Protein AF-A0A2E6KZ72-F1 (afdb_monomer_lite)

Radius of gyration: 19.78 Å; chains: 1; bounding box: 36×34×59 Å

pLDDT: mean 88.51, std 12.67, range [53.62, 98.06]

Structure (mmCIF, N/CA/C/O backbone):
data_AF-A0A2E6KZ72-F1
#
_entry.id   AF-A0A2E6KZ72-F1
#
loop_
_atom_site.group_PDB
_atom_site.id
_atom_site.type_symbol
_atom_site.label_atom_id
_atom_site.label_alt_id
_atom_site.label_comp_id
_atom_site.label_asym_id
_atom_site.label_entity_id
_atom_site.label_seq_id
_atom_site.pdbx_PDB_ins_code
_atom_site.Cartn_x
_atom_site.Cartn_y
_atom_site.Cartn_z
_atom_site.occupancy
_atom_site.B_iso_or_equiv
_atom_site.auth_seq_id
_atom_site.auth_comp_id
_atom_site.auth_asym_id
_atom_site.auth_atom_id
_atom_site.pdbx_PDB_model_num
ATOM 1 N N . MET A 1 1 ? -19.596 4.018 11.683 1.00 72.75 1 MET A N 1
ATOM 2 C CA . MET A 1 1 ? -18.463 4.825 11.186 1.00 72.75 1 MET A CA 1
ATOM 3 C C . MET A 1 1 ? -17.548 3.886 10.415 1.00 72.75 1 MET A C 1
ATOM 5 O O . MET A 1 1 ? -17.206 2.847 10.966 1.00 72.75 1 MET A O 1
ATOM 9 N N . THR A 1 2 ? -17.269 4.139 9.133 1.00 88.81 2 THR A N 1
ATOM 10 C CA . THR A 1 2 ? -16.428 3.219 8.338 1.00 88.81 2 THR A CA 1
ATOM 11 C C . THR A 1 2 ? -14.979 3.669 8.423 1.00 88.81 2 THR A C 1
ATOM 13 O O . THR A 1 2 ? -14.668 4.790 8.026 1.00 88.81 2 THR A O 1
ATOM 16 N N . GLU A 1 3 ? -14.114 2.794 8.925 1.00 94.38 3 GLU A N 1
ATOM 17 C CA . GLU A 1 3 ? -12.681 3.045 9.076 1.00 94.38 3 GLU A CA 1
ATOM 18 C C . GLU A 1 3 ? -11.904 2.462 7.886 1.00 94.38 3 GLU A C 1
ATOM 20 O O . GLU A 1 3 ? -12.180 1.351 7.422 1.00 94.38 3 GLU A O 1
ATOM 25 N N . TYR A 1 4 ? -10.919 3.214 7.401 1.00 96.38 4 TYR A N 1
ATOM 26 C CA . TYR A 1 4 ? -10.001 2.833 6.330 1.00 96.38 4 TYR A CA 1
ATOM 27 C C . TYR A 1 4 ? -8.572 2.882 6.853 1.00 96.38 4 TYR A C 1
ATOM 29 O O . TYR A 1 4 ? -8.265 3.680 7.733 1.00 96.38 4 TYR A O 1
ATOM 37 N N . TYR A 1 5 ? -7.686 2.061 6.293 1.00 97.56 5 TYR A N 1
ATOM 38 C CA . TYR A 1 5 ? -6.291 2.023 6.724 1.00 97.56 5 TYR A CA 1
ATOM 39 C C . TYR A 1 5 ? -5.358 2.174 5.528 1.00 97.56 5 TYR A C 1
ATOM 41 O O . TYR A 1 5 ? -5.364 1.349 4.611 1.00 97.56 5 TYR A O 1
ATOM 49 N N . ARG A 1 6 ? -4.540 3.227 5.549 1.00 97.44 6 ARG A N 1
ATOM 50 C CA . ARG A 1 6 ? -3.503 3.504 4.553 1.00 97.44 6 ARG A CA 1
ATOM 51 C C . ARG A 1 6 ? -2.139 3.100 5.121 1.00 97.44 6 ARG A C 1
ATOM 53 O O . ARG A 1 6 ? -1.686 3.721 6.080 1.00 97.44 6 ARG A O 1
ATOM 60 N N . PRO A 1 7 ? -1.455 2.082 4.573 1.00 97.75 7 PRO A N 1
ATOM 61 C CA . PRO A 1 7 ? -0.134 1.705 5.059 1.00 97.75 7 PRO A CA 1
ATOM 62 C C . PRO A 1 7 ? 0.900 2.794 4.760 1.00 97.75 7 PRO A C 1
ATOM 64 O O . PRO A 1 7 ? 0.966 3.305 3.641 1.00 97.75 7 PRO A O 1
ATOM 67 N N . LEU A 1 8 ? 1.742 3.109 5.746 1.00 97.38 8 LEU A N 1
ATOM 68 C CA . LEU A 1 8 ? 2.901 3.980 5.562 1.00 97.38 8 LEU A CA 1
ATOM 69 C C . LEU A 1 8 ? 4.069 3.122 5.068 1.00 97.38 8 LEU A C 1
ATOM 71 O O . LEU A 1 8 ? 4.758 2.462 5.849 1.00 97.38 8 LEU A O 1
ATOM 75 N N . LEU A 1 9 ? 4.211 3.055 3.744 1.00 97.31 9 LEU A N 1
ATOM 76 C CA . LEU A 1 9 ? 5.138 2.141 3.083 1.00 97.31 9 LEU A CA 1
ATOM 77 C C . LEU A 1 9 ? 6.593 2.600 3.212 1.00 97.31 9 LEU A C 1
ATOM 79 O O . LEU A 1 9 ? 6.922 3.762 2.991 1.00 97.31 9 LEU A O 1
ATOM 83 N N . CYS A 1 10 ? 7.470 1.639 3.471 1.00 96.81 10 CYS A N 1
ATOM 84 C CA . CYS A 1 10 ? 8.915 1.778 3.451 1.00 96.81 10 CYS A CA 1
ATOM 85 C C . CYS A 1 10 ? 9.530 0.662 2.593 1.00 96.81 10 CYS A C 1
ATOM 87 O O . CYS A 1 10 ? 8.965 -0.424 2.451 1.00 96.81 10 CYS A O 1
ATOM 89 N N . ARG A 1 11 ? 10.690 0.938 1.997 1.00 95.25 11 ARG A N 1
ATOM 90 C CA . ARG A 1 11 ? 11.506 -0.047 1.260 1.00 95.25 11 ARG A CA 1
ATOM 91 C C . ARG A 1 11 ? 12.943 -0.127 1.773 1.00 95.25 11 ARG A C 1
ATOM 93 O O . ARG A 1 11 ? 13.717 -0.948 1.296 1.00 95.25 11 ARG A O 1
ATOM 100 N N . SER A 1 12 ? 13.300 0.726 2.728 1.00 94.88 12 SER A N 1
ATOM 101 C CA . SER A 1 12 ? 14.651 0.799 3.273 1.00 94.88 12 SER A CA 1
ATOM 102 C C . SER A 1 12 ? 14.964 -0.409 4.151 1.00 94.88 12 SER A C 1
ATOM 104 O O . SER A 1 12 ? 14.066 -1.046 4.709 1.00 94.88 12 SER A O 1
ATOM 106 N N . TYR A 1 13 ? 16.255 -0.696 4.292 1.00 92.19 13 TYR A N 1
ATOM 107 C CA . TYR A 1 13 ? 16.781 -1.705 5.204 1.00 92.19 13 TYR A CA 1
ATOM 108 C C . TYR A 1 13 ? 17.549 -1.039 6.359 1.00 92.19 13 TYR A C 1
ATOM 110 O O . TYR A 1 13 ? 18.094 0.048 6.164 1.00 92.19 13 TYR A O 1
ATOM 118 N N . PRO A 1 14 ? 17.616 -1.681 7.542 1.00 93.88 14 PRO A N 1
ATOM 119 C CA . PRO A 1 14 ? 17.005 -2.973 7.869 1.00 93.88 14 PRO A CA 1
ATOM 120 C C . PRO A 1 14 ? 15.483 -2.874 8.068 1.00 93.88 14 PRO A C 1
ATOM 122 O O . PRO A 1 14 ? 14.973 -1.907 8.628 1.00 93.88 14 PRO A O 1
ATOM 125 N N . ARG A 1 15 ? 14.749 -3.905 7.628 1.00 94.75 15 ARG A N 1
ATOM 126 C CA . ARG A 1 15 ? 13.312 -4.030 7.906 1.00 94.75 15 ARG A CA 1
ATOM 127 C C . ARG A 1 15 ? 13.114 -4.417 9.381 1.00 94.75 15 ARG A C 1
ATOM 129 O O . ARG A 1 15 ? 13.652 -5.449 9.788 1.00 94.75 15 ARG A O 1
ATOM 136 N N . PRO A 1 16 ? 12.312 -3.676 10.168 1.00 94.31 16 PRO A N 1
ATOM 137 C CA . PRO A 1 16 ? 11.980 -4.065 11.536 1.00 94.31 16 PRO A CA 1
ATOM 138 C C . PRO A 1 16 ? 11.285 -5.432 11.589 1.00 94.31 16 PRO A C 1
ATOM 140 O O . PRO A 1 16 ? 10.437 -5.731 10.748 1.00 94.31 16 PRO A O 1
ATOM 143 N N . ALA A 1 17 ? 11.573 -6.241 12.612 1.00 91.69 17 ALA A N 1
ATOM 144 C CA . ALA A 1 17 ? 10.996 -7.585 12.750 1.00 91.69 17 ALA A CA 1
ATOM 145 C C . ALA A 1 17 ? 9.455 -7.581 12.808 1.00 91.69 17 ALA A C 1
ATOM 147 O O . ALA A 1 17 ? 8.807 -8.462 12.250 1.00 91.69 17 ALA A O 1
ATOM 148 N N . ALA A 1 18 ? 8.871 -6.555 13.432 1.00 90.56 18 ALA A N 1
ATOM 149 C CA . ALA A 1 18 ? 7.424 -6.386 13.553 1.00 90.56 18 ALA A CA 1
ATOM 150 C C . ALA A 1 18 ? 6.751 -5.787 12.299 1.00 90.56 18 ALA A C 1
ATOM 152 O O . ALA A 1 18 ? 5.531 -5.629 12.288 1.00 90.56 18 ALA A O 1
ATOM 153 N N . ALA A 1 19 ? 7.512 -5.412 11.264 1.00 96.06 19 ALA A N 1
ATOM 154 C CA . ALA A 1 19 ? 6.949 -4.828 10.052 1.00 96.06 19 ALA A CA 1
ATOM 155 C C . ALA A 1 19 ? 6.262 -5.891 9.187 1.00 96.06 19 ALA A C 1
ATOM 157 O O . ALA A 1 19 ? 6.816 -6.966 8.932 1.00 96.06 19 ALA A O 1
ATOM 158 N N . LEU A 1 20 ? 5.083 -5.553 8.672 1.00 96.62 20 LEU A N 1
ATOM 159 C CA . LEU A 1 20 ? 4.332 -6.396 7.751 1.00 96.62 20 LEU A CA 1
ATOM 160 C C . LEU A 1 20 ? 4.787 -6.147 6.312 1.00 96.62 20 LEU A C 1
ATOM 162 O O . LEU A 1 20 ? 5.074 -5.010 5.938 1.00 96.62 20 LEU A O 1
ATOM 166 N N . ILE A 1 21 ? 4.832 -7.204 5.5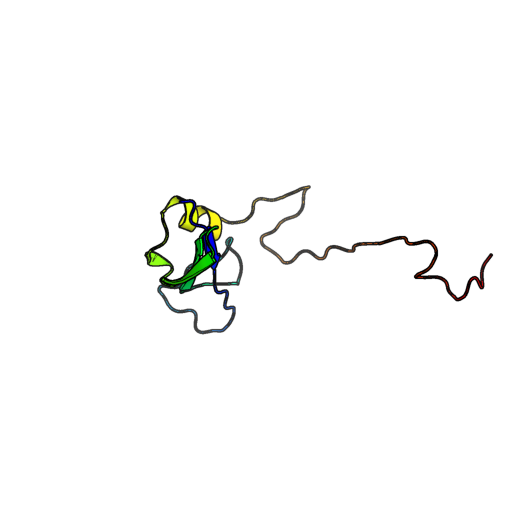02 1.00 95.44 21 ILE A N 1
ATOM 167 C CA . ILE A 1 21 ? 5.096 -7.096 4.063 1.00 95.44 21 ILE A CA 1
ATOM 168 C C . ILE A 1 21 ? 3.813 -6.672 3.353 1.00 95.44 21 ILE A C 1
ATOM 170 O O . ILE A 1 21 ? 2.763 -7.287 3.535 1.00 95.44 21 ILE A O 1
ATOM 174 N N . CYS A 1 22 ? 3.897 -5.622 2.542 1.00 95.12 22 CYS A N 1
ATOM 175 C CA . CYS A 1 22 ? 2.779 -5.140 1.747 1.00 95.12 22 CYS A CA 1
ATOM 176 C C . CYS A 1 22 ? 2.617 -5.996 0.492 1.00 95.12 22 CYS A C 1
ATOM 178 O O . CYS A 1 22 ? 3.561 -6.146 -0.285 1.00 95.12 22 CYS A O 1
ATOM 180 N N . ALA A 1 23 ? 1.410 -6.520 0.288 1.00 94.06 23 ALA A N 1
ATOM 181 C CA . ALA A 1 23 ? 0.996 -7.230 -0.917 1.00 94.06 23 ALA A CA 1
ATOM 182 C C . ALA A 1 23 ? 1.952 -8.349 -1.396 1.00 94.06 23 ALA A C 1
ATOM 184 O O . ALA A 1 23 ? 2.041 -8.61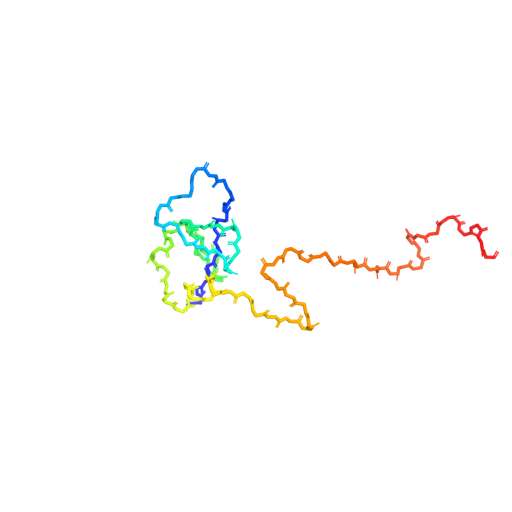4 -2.593 1.00 94.06 23 ALA A O 1
ATOM 185 N N . GLY A 1 24 ? 2.697 -8.980 -0.478 1.00 89.06 24 GLY A N 1
ATOM 186 C CA . GLY A 1 24 ? 3.719 -9.990 -0.791 1.00 89.06 24 GLY A CA 1
ATOM 187 C C . GLY A 1 24 ? 4.974 -9.483 -1.523 1.00 89.06 24 GLY A C 1
ATOM 188 O O . GLY A 1 24 ? 5.799 -10.304 -1.907 1.00 89.06 24 GLY A O 1
ATOM 189 N N . GLY A 1 25 ? 5.122 -8.170 -1.725 1.00 89.19 25 GLY A N 1
ATOM 190 C CA . GLY A 1 25 ? 6.226 -7.571 -2.481 1.00 89.19 25 GLY A CA 1
ATOM 191 C C . GLY A 1 25 ? 7.431 -7.157 -1.625 1.00 89.19 25 GLY A C 1
ATOM 192 O O . GLY A 1 25 ? 7.675 -7.679 -0.541 1.00 89.19 25 GLY A O 1
ATOM 193 N N . ASN A 1 26 ? 8.190 -6.167 -2.106 1.00 89.56 26 ASN A N 1
ATOM 194 C CA . ASN A 1 26 ? 9.404 -5.660 -1.445 1.00 89.56 26 ASN A CA 1
ATOM 195 C C . ASN A 1 26 ? 9.185 -4.429 -0.542 1.00 89.56 26 ASN A C 1
ATOM 197 O O . ASN A 1 26 ? 10.133 -3.925 0.058 1.00 89.56 26 ASN A O 1
ATOM 201 N N . ALA A 1 27 ? 7.953 -3.926 -0.453 1.00 94.25 27 ALA A N 1
ATOM 202 C CA . ALA A 1 27 ? 7.594 -2.851 0.463 1.00 94.25 27 ALA A CA 1
ATOM 203 C C . ALA A 1 27 ? 7.069 -3.424 1.781 1.00 94.25 27 ALA A C 1
ATOM 205 O O . ALA A 1 27 ? 6.403 -4.459 1.814 1.00 94.25 27 ALA A O 1
ATOM 206 N N . TRP A 1 28 ? 7.327 -2.718 2.872 1.00 96.62 28 TRP A N 1
ATOM 207 C CA . TRP A 1 28 ? 6.887 -3.090 4.208 1.00 96.62 28 TRP A CA 1
ATOM 208 C C . TRP A 1 28 ? 6.298 -1.889 4.943 1.00 96.62 28 TRP A C 1
ATOM 210 O O . TRP A 1 28 ? 6.528 -0.746 4.560 1.00 96.62 28 TRP A O 1
ATOM 220 N N . PHE A 1 29 ? 5.518 -2.133 5.992 1.00 97.94 29 PHE A N 1
ATOM 221 C CA . PHE A 1 29 ? 4.969 -1.075 6.837 1.00 97.94 29 PHE A CA 1
ATOM 222 C C . PHE A 1 29 ? 4.906 -1.524 8.298 1.00 97.94 29 PHE A C 1
ATOM 224 O O . PHE A 1 29 ? 4.591 -2.674 8.610 1.00 97.94 29 PHE A O 1
ATOM 231 N N . GLN A 1 30 ? 5.226 -0.600 9.201 1.00 97.31 30 GLN A N 1
ATOM 232 C CA . GLN A 1 30 ? 5.065 -0.776 10.649 1.00 97.31 30 GLN A CA 1
ATOM 233 C C . GLN A 1 30 ? 3.900 0.057 11.193 1.00 97.31 30 GLN A C 1
ATOM 235 O O . GLN A 1 30 ? 3.317 -0.293 12.218 1.00 97.31 30 GLN A O 1
ATOM 240 N N . PHE A 1 31 ? 3.534 1.119 10.479 1.00 97.56 31 PHE A N 1
ATOM 241 C CA . PHE A 1 31 ? 2.467 2.038 10.838 1.00 97.56 31 PHE A CA 1
ATOM 242 C C . PHE A 1 31 ? 1.458 2.143 9.700 1.00 97.56 31 PHE A C 1
ATOM 244 O O . PHE A 1 31 ? 1.792 1.980 8.522 1.00 97.56 31 PHE A O 1
ATOM 251 N N . VAL A 1 32 ? 0.216 2.417 10.071 1.00 98.00 32 VAL A N 1
ATOM 252 C CA . VAL A 1 32 ? -0.875 2.724 9.155 1.00 98.00 32 VAL A CA 1
ATOM 253 C C . VAL A 1 32 ? -1.536 4.009 9.612 1.00 98.00 32 VAL A C 1
ATOM 255 O O . VAL A 1 32 ? -1.654 4.268 10.805 1.00 98.00 32 VAL A O 1
ATOM 258 N N . GLU A 1 33 ? -1.986 4.8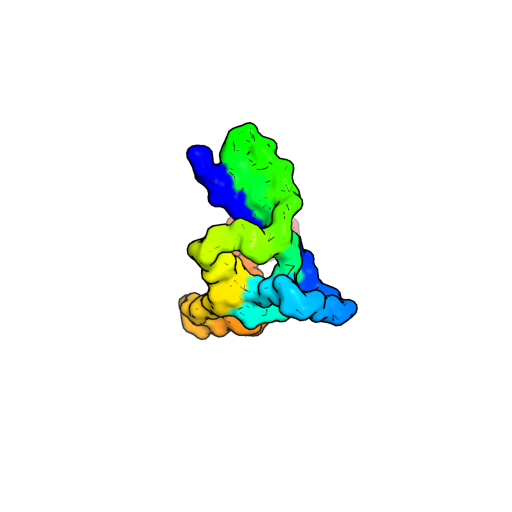08 8.665 1.00 98.06 33 GLU A N 1
ATOM 259 C CA . GLU A 1 33 ? -2.908 5.889 8.953 1.00 98.06 33 GLU A CA 1
ATOM 260 C C . GLU A 1 33 ? -4.331 5.330 8.922 1.00 98.06 33 GLU A C 1
ATOM 262 O O . GLU A 1 33 ? -4.770 4.769 7.915 1.00 98.06 33 GLU A O 1
ATOM 267 N N . LYS A 1 34 ? -5.031 5.448 10.045 1.00 97.44 34 LYS A N 1
ATOM 268 C CA . LYS A 1 34 ? -6.441 5.123 10.197 1.00 97.44 34 LYS A CA 1
ATOM 269 C C . LYS A 1 34 ? -7.256 6.367 9.863 1.00 97.44 34 LYS A C 1
ATOM 271 O O . LYS A 1 34 ? -7.102 7.397 10.508 1.00 97.44 34 LYS A O 1
ATOM 276 N N . ILE A 1 35 ? -8.122 6.247 8.866 1.00 97.06 35 ILE A N 1
ATOM 277 C CA . ILE A 1 35 ? -8.878 7.351 8.275 1.00 97.06 35 ILE A CA 1
ATOM 278 C C . ILE A 1 35 ? -10.372 7.069 8.423 1.00 97.06 35 ILE A C 1
ATOM 280 O O . ILE A 1 35 ? -10.831 5.952 8.162 1.00 97.06 35 ILE A O 1
ATOM 284 N N . THR A 1 36 ? -11.145 8.082 8.796 1.00 95.88 36 THR A N 1
ATOM 285 C CA . THR A 1 36 ? -12.612 8.042 8.801 1.00 95.88 36 THR A CA 1
ATOM 286 C C . THR A 1 36 ? -13.174 8.962 7.719 1.00 95.88 36 THR A C 1
ATOM 288 O O . THR A 1 36 ? -12.512 9.902 7.273 1.00 95.88 36 THR A O 1
ATOM 291 N N . ARG A 1 37 ? -14.404 8.705 7.253 1.00 92.31 37 ARG A N 1
ATOM 292 C CA . ARG A 1 37 ? -15.029 9.562 6.222 1.00 92.31 37 ARG A CA 1
ATOM 293 C C . ARG A 1 37 ? -15.379 10.949 6.743 1.00 92.31 37 ARG A C 1
ATOM 295 O O . ARG A 1 37 ? -15.526 11.879 5.963 1.00 92.31 37 ARG A O 1
ATOM 302 N N . GLU A 1 38 ? -15.499 11.068 8.053 1.00 93.06 38 GLU A N 1
ATOM 303 C CA . GLU A 1 38 ? -15.826 12.284 8.778 1.00 93.06 38 GLU A CA 1
ATOM 304 C C . GLU A 1 38 ? -14.591 13.183 8.989 1.00 93.06 38 GLU A C 1
ATOM 306 O O . GLU A 1 38 ? -14.683 14.207 9.658 1.00 93.06 38 GLU A O 1
ATOM 311 N N . GLY A 1 39 ? -13.438 12.816 8.411 1.00 90.88 39 GLY A N 1
ATOM 312 C CA . GLY A 1 39 ? -12.217 13.626 8.416 1.00 90.88 39 GLY A CA 1
ATOM 313 C C . GLY A 1 39 ? -11.248 13.320 9.560 1.00 90.88 39 GLY A C 1
ATOM 314 O O . GLY A 1 39 ? -10.245 14.015 9.702 1.00 90.88 39 GLY A O 1
ATOM 315 N N . GLY A 1 40 ? -11.506 12.284 10.363 1.00 93.94 40 GLY A N 1
ATOM 316 C CA . GLY A 1 40 ? -10.560 11.816 11.373 1.00 93.94 40 GLY A CA 1
ATOM 317 C C . GLY A 1 40 ? -9.379 11.097 10.725 1.00 93.94 40 GLY A C 1
ATOM 318 O O . GLY A 1 40 ? -9.576 10.243 9.858 1.00 93.94 40 GLY A O 1
ATOM 319 N N . SER A 1 41 ? -8.162 11.425 11.159 1.00 95.94 41 SER A N 1
ATOM 320 C CA . SER A 1 41 ? -6.945 10.719 10.761 1.00 95.94 41 SER A CA 1
ATOM 321 C C . SER A 1 41 ? -6.000 10.565 11.948 1.00 95.94 41 SER A C 1
ATOM 323 O O . SER A 1 41 ? -5.697 11.541 12.635 1.00 95.94 41 SER A O 1
ATOM 325 N N . GLU A 1 42 ? -5.530 9.343 12.185 1.00 97.44 42 GLU A N 1
ATOM 326 C CA . GLU A 1 42 ? -4.520 9.045 13.201 1.00 97.44 42 GLU A CA 1
ATOM 327 C C . GLU A 1 42 ? -3.536 7.979 12.710 1.00 97.44 42 GLU A C 1
ATOM 329 O O . GLU A 1 42 ? -3.904 7.050 11.992 1.00 97.44 42 GLU A O 1
ATOM 334 N N . VAL A 1 43 ? -2.266 8.085 13.105 1.00 98.00 43 VAL A N 1
ATOM 335 C CA . VAL A 1 43 ? -1.260 7.061 12.798 1.00 98.00 43 VAL A C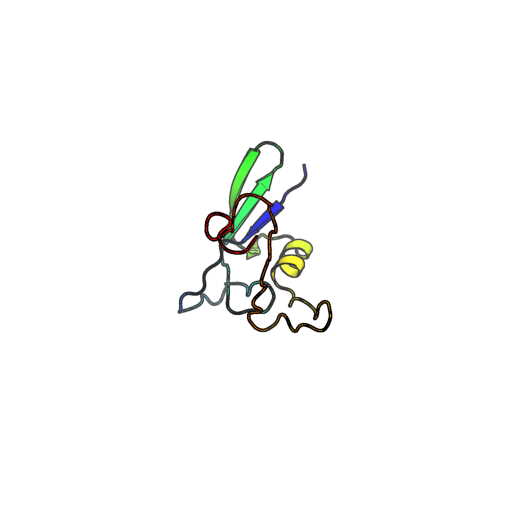A 1
ATOM 336 C C . VAL A 1 43 ? -1.221 6.040 13.927 1.00 98.00 43 VAL A C 1
ATOM 338 O O . VAL A 1 43 ? -0.925 6.375 15.071 1.00 98.00 43 VAL A O 1
ATOM 341 N N . VAL A 1 44 ? -1.469 4.776 13.591 1.00 97.12 44 VAL A N 1
ATOM 342 C CA . VAL A 1 44 ? -1.484 3.649 14.530 1.00 97.12 44 VAL A CA 1
ATOM 343 C C . VAL A 1 44 ? -0.527 2.546 14.080 1.00 97.12 44 VAL A C 1
ATOM 345 O O . VAL A 1 44 ? -0.142 2.447 12.912 1.00 97.12 44 VAL A O 1
ATOM 348 N N . GLY A 1 45 ? -0.108 1.688 15.010 1.00 97.00 45 GLY A N 1
ATOM 349 C CA . GLY A 1 45 ? 0.753 0.549 14.691 1.00 97.00 45 GLY A CA 1
ATOM 350 C C . GLY A 1 45 ? 0.026 -0.495 13.839 1.00 97.00 45 GLY A C 1
ATOM 351 O O . GLY A 1 45 ? -1.137 -0.805 14.087 1.00 97.00 45 GLY A O 1
ATOM 352 N N . ALA A 1 46 ? 0.717 -1.113 12.883 1.00 95.94 46 ALA A N 1
ATOM 353 C CA . ALA A 1 46 ? 0.147 -2.122 11.984 1.00 95.94 46 ALA A CA 1
ATOM 354 C C . ALA A 1 46 ? -0.417 -3.359 12.714 1.00 95.94 46 ALA A C 1
ATOM 356 O O . ALA A 1 46 ? -1.282 -4.053 12.186 1.00 95.94 46 ALA A O 1
ATOM 357 N N . ASN A 1 47 ? 0.030 -3.626 13.945 1.00 92.00 47 ASN A N 1
ATOM 358 C CA . ASN A 1 47 ? -0.508 -4.698 14.788 1.00 92.00 47 ASN A CA 1
ATOM 359 C C . ASN A 1 47 ? -1.906 -4.402 15.354 1.00 92.00 47 ASN A C 1
ATOM 361 O O . ASN A 1 47 ? -2.573 -5.335 15.784 1.00 92.00 47 ASN A O 1
ATOM 365 N N . SER A 1 48 ? -2.353 -3.143 15.328 1.00 93.62 48 SER A N 1
ATOM 366 C CA . SER A 1 48 ? -3.714 -2.750 15.727 1.00 93.62 48 SER A CA 1
ATOM 367 C C . SER A 1 48 ? -4.752 -2.945 14.617 1.00 93.62 48 SER A C 1
ATOM 369 O O . SER A 1 48 ? -5.946 -2.769 14.851 1.00 93.62 48 SER A O 1
ATOM 371 N N . LEU A 1 49 ? -4.314 -3.312 13.406 1.00 95.00 49 LEU A N 1
ATOM 372 C CA . LEU A 1 49 ? -5.213 -3.557 12.286 1.00 95.00 49 LEU A CA 1
ATOM 373 C C . LEU A 1 49 ? -6.184 -4.703 12.596 1.00 95.00 49 LEU A C 1
ATOM 375 O O . LEU A 1 49 ? -5.739 -5.780 13.011 1.00 95.00 49 LEU A O 1
ATOM 379 N N . PRO A 1 50 ? -7.478 -4.546 12.267 1.00 95.88 50 PRO A N 1
ATOM 380 C CA . PRO A 1 50 ? -8.391 -5.676 12.175 1.00 95.88 50 PRO A CA 1
ATOM 381 C C . PRO A 1 50 ? -7.825 -6.758 11.245 1.00 95.88 50 PRO A C 1
ATOM 383 O O . PRO A 1 50 ? -7.208 -6.444 10.221 1.00 95.88 50 PRO A O 1
ATOM 386 N N . SER A 1 51 ? -8.060 -8.033 11.567 1.00 95.69 51 SER A N 1
ATOM 387 C CA . SER A 1 51 ? -7.533 -9.190 10.820 1.00 95.69 51 SER A CA 1
ATOM 388 C C . SER A 1 51 ? -7.824 -9.115 9.317 1.00 95.69 51 SER A C 1
ATOM 390 O O . SER A 1 51 ? -6.936 -9.354 8.499 1.00 95.69 51 SER A O 1
ATOM 392 N N . GLU A 1 52 ? -9.038 -8.702 8.955 1.00 95.81 52 GLU A N 1
ATOM 393 C CA . GLU A 1 52 ? -9.465 -8.507 7.569 1.00 95.81 52 GLU A CA 1
ATOM 394 C C . GLU A 1 52 ? -8.622 -7.462 6.832 1.00 95.81 52 GLU A C 1
ATOM 396 O O . GLU A 1 52 ? -8.193 -7.683 5.698 1.00 95.81 52 GLU A O 1
ATOM 401 N N . TRP A 1 53 ? -8.340 -6.329 7.476 1.00 96.75 53 TRP A N 1
ATOM 402 C CA . TRP A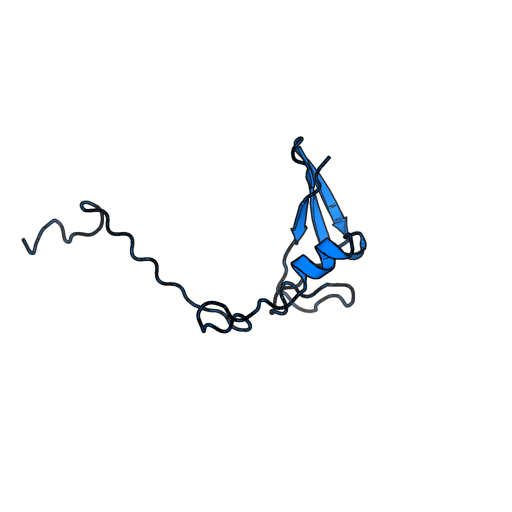 1 53 ? -7.500 -5.281 6.899 1.00 96.75 53 TRP A CA 1
ATOM 403 C C . TRP A 1 53 ? -6.042 -5.704 6.817 1.00 96.75 53 TRP A C 1
ATOM 405 O O . TRP A 1 53 ? -5.406 -5.482 5.788 1.00 96.75 53 TRP A O 1
ATOM 415 N N . LYS A 1 54 ? -5.537 -6.383 7.852 1.00 96.44 54 LYS A N 1
ATOM 416 C CA . LYS A 1 54 ? -4.201 -6.977 7.836 1.00 96.44 54 LYS A CA 1
ATOM 417 C C . LYS A 1 54 ? -4.052 -7.901 6.625 1.00 96.44 54 LYS A C 1
ATOM 419 O O . LYS A 1 54 ? -3.177 -7.675 5.801 1.00 96.44 54 LYS A O 1
ATOM 424 N N . ASN A 1 55 ? -4.978 -8.842 6.439 1.00 96.12 55 ASN A N 1
ATOM 425 C CA . ASN A 1 55 ? -4.978 -9.761 5.301 1.00 96.12 55 ASN A CA 1
ATOM 426 C C . ASN A 1 55 ? -5.117 -9.031 3.949 1.00 96.12 55 ASN A C 1
ATOM 428 O O . ASN A 1 55 ? -4.400 -9.334 2.998 1.00 96.12 55 ASN A O 1
ATOM 432 N N . LYS A 1 56 ? -6.007 -8.038 3.828 1.00 95.69 56 LYS A N 1
ATOM 433 C CA . LYS A 1 56 ? -6.143 -7.235 2.594 1.00 95.69 56 LYS A CA 1
ATOM 434 C C . LYS A 1 56 ? -4.847 -6.520 2.205 1.00 95.69 56 LYS A C 1
ATOM 436 O O . LYS A 1 56 ? -4.527 -6.474 1.022 1.00 95.69 56 LYS A O 1
ATOM 441 N N . LEU A 1 57 ? -4.120 -5.977 3.179 1.00 96.31 57 LEU A N 1
ATOM 442 C CA . LEU A 1 57 ? -2.892 -5.220 2.939 1.00 96.31 57 LEU A CA 1
ATOM 443 C C . LEU A 1 57 ? -1.663 -6.115 2.731 1.00 96.31 57 LEU A C 1
ATOM 445 O O . LEU A 1 57 ? -0.727 -5.698 2.050 1.00 96.31 57 LEU A O 1
ATOM 449 N N . THR A 1 58 ? -1.643 -7.328 3.294 1.00 96.25 58 THR A N 1
ATOM 450 C CA . THR A 1 58 ? -0.466 -8.211 3.236 1.00 96.25 58 THR A CA 1
ATOM 451 C C . THR A 1 58 ? -0.570 -9.348 2.228 1.00 96.25 58 THR A C 1
ATOM 453 O O . THR A 1 58 ? 0.470 -9.880 1.841 1.00 96.25 58 THR A O 1
ATOM 456 N N . ARG A 1 59 ? -1.777 -9.760 1.804 1.00 95.56 59 ARG A N 1
ATOM 457 C CA . ARG A 1 59 ? -1.920 -10.888 0.866 1.00 95.56 59 ARG A CA 1
ATOM 458 C C . ARG A 1 59 ? -1.182 -10.601 -0.449 1.00 95.56 59 ARG A C 1
ATOM 460 O O . ARG A 1 59 ? -1.323 -9.492 -0.967 1.00 95.56 59 ARG A O 1
ATOM 467 N N . PRO A 1 60 ? -0.453 -11.574 -1.023 1.00 93.44 60 PRO A N 1
ATOM 468 C CA . PRO A 1 60 ? 0.100 -11.437 -2.365 1.00 93.44 60 PRO A CA 1
ATOM 469 C C . PRO A 1 60 ? -0.981 -11.052 -3.374 1.00 93.44 60 PRO A C 1
ATOM 471 O O . PRO A 1 60 ? -2.114 -11.544 -3.295 1.00 93.44 60 PRO A O 1
ATOM 474 N N . ARG A 1 61 ? -0.650 -10.172 -4.325 1.00 90.56 61 ARG A N 1
ATOM 475 C CA . ARG A 1 61 ? -1.564 -9.913 -5.442 1.00 90.56 61 ARG A CA 1
ATOM 476 C C . ARG A 1 61 ? -1.619 -11.148 -6.344 1.00 90.56 61 ARG A C 1
ATOM 478 O O . ARG A 1 61 ? -0.561 -11.648 -6.717 1.00 90.56 61 ARG A O 1
ATOM 485 N N . PRO A 1 62 ? -2.818 -11.642 -6.694 1.00 91.31 62 PRO A N 1
ATOM 486 C CA . PRO A 1 62 ? -2.934 -12.727 -7.653 1.00 91.31 62 PRO A CA 1
ATOM 487 C C . PRO A 1 62 ? -2.515 -12.251 -9.045 1.00 91.31 62 PRO A C 1
ATOM 489 O O . PRO A 1 62 ? -2.556 -11.052 -9.341 1.00 91.31 62 PRO A O 1
ATOM 492 N N . ASN A 1 63 ? -2.186 -13.207 -9.912 1.00 92.00 63 ASN A N 1
ATOM 493 C CA . ASN A 1 63 ? -2.017 -12.927 -11.332 1.00 92.00 63 ASN A CA 1
ATOM 494 C C . ASN A 1 63 ? -3.297 -12.296 -11.886 1.00 92.00 63 ASN A C 1
ATOM 496 O O . ASN A 1 63 ? -4.408 -12.717 -11.554 1.00 92.00 63 ASN A O 1
ATOM 500 N N . PHE A 1 64 ? -3.138 -11.298 -12.746 1.00 90.44 64 PHE A N 1
ATOM 501 C CA . PHE A 1 64 ? -4.256 -10.573 -13.337 1.00 90.44 64 PHE A CA 1
ATOM 502 C C . PHE A 1 64 ? -4.009 -10.378 -14.829 1.00 90.44 64 PHE A C 1
ATOM 504 O O . PHE A 1 64 ? -2.939 -9.924 -15.222 1.00 90.44 64 PHE A O 1
ATOM 511 N N . CYS A 1 65 ? -4.982 -10.753 -15.664 1.00 92.19 65 CYS A N 1
ATOM 512 C CA . CYS A 1 65 ? -4.867 -10.713 -17.129 1.00 92.19 65 CYS A CA 1
ATOM 513 C C . CYS A 1 65 ? -3.595 -11.400 -17.671 1.00 92.19 65 CYS A C 1
ATOM 515 O O . CYS A 1 65 ? -2.948 -10.890 -18.579 1.00 92.19 65 CYS A O 1
ATOM 517 N N . GLY A 1 66 ? -3.205 -12.538 -17.084 1.00 92.31 66 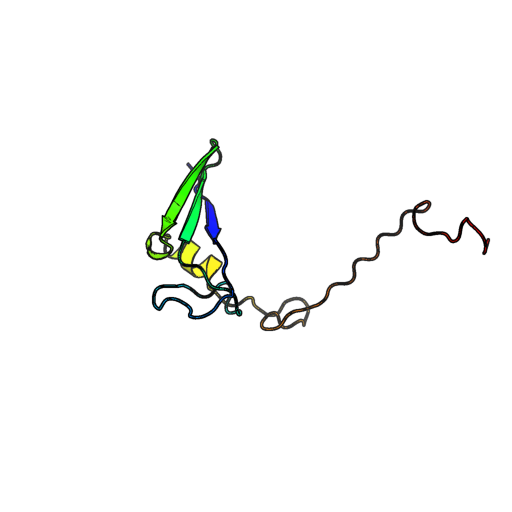GLY A N 1
ATOM 518 C CA . GLY A 1 66 ? -1.993 -13.274 -17.469 1.00 92.31 66 GLY A CA 1
ATOM 519 C C . GLY A 1 66 ? -0.674 -12.646 -16.999 1.00 92.31 66 GLY A C 1
ATOM 520 O O . GLY A 1 66 ? 0.379 -13.224 -17.244 1.00 92.31 66 GLY A O 1
ATOM 521 N N . MET A 1 67 ? -0.716 -11.507 -16.302 1.00 91.81 67 MET A N 1
ATOM 522 C CA . MET A 1 67 ? 0.463 -10.846 -15.740 1.00 91.81 67 MET A CA 1
ATOM 523 C C . MET A 1 67 ? 0.713 -11.295 -14.298 1.00 91.81 67 MET A C 1
ATOM 525 O O . MET A 1 67 ? -0.210 -11.324 -13.479 1.00 91.81 67 MET A O 1
ATOM 529 N N . ASP A 1 68 ? 1.974 -11.599 -13.992 1.00 90.12 68 ASP A N 1
ATOM 530 C CA . ASP A 1 68 ? 2.470 -11.850 -12.637 1.00 90.12 68 ASP A CA 1
ATOM 531 C C . ASP A 1 68 ? 2.725 -10.522 -11.911 1.00 90.12 68 ASP A C 1
ATOM 533 O O . ASP A 1 68 ? 3.467 -9.677 -12.403 1.00 90.12 68 ASP A O 1
ATOM 537 N N . PHE A 1 69 ? 2.119 -10.329 -10.739 1.00 88.25 69 PHE A N 1
ATOM 538 C CA . PHE A 1 69 ? 2.272 -9.121 -9.915 1.00 88.25 69 PHE A CA 1
ATOM 539 C C . PHE A 1 69 ? 3.237 -9.296 -8.734 1.00 88.25 69 PHE A C 1
ATOM 541 O O . PHE A 1 69 ? 3.322 -8.410 -7.879 1.00 88.25 69 PHE A O 1
ATOM 548 N N . PHE A 1 70 ? 3.976 -10.406 -8.679 1.00 85.56 70 PHE A N 1
ATOM 549 C CA . PHE A 1 70 ? 5.105 -10.567 -7.765 1.00 85.56 70 PHE A CA 1
ATOM 550 C C . PHE A 1 70 ? 6.283 -9.656 -8.149 1.00 85.56 70 PHE A C 1
ATOM 552 O O . PHE A 1 70 ? 6.999 -9.152 -7.281 1.00 85.56 70 PHE A O 1
ATOM 559 N N . HIS A 1 71 ? 6.441 -9.380 -9.445 1.00 81.94 71 HIS A N 1
ATOM 560 C CA . HIS A 1 71 ? 7.439 -8.464 -9.988 1.00 81.94 71 HIS A CA 1
ATOM 561 C C . HIS A 1 71 ? 6.814 -7.138 -10.450 1.00 81.94 71 HIS A C 1
ATOM 563 O O . HIS A 1 71 ? 5.596 -6.992 -10.569 1.00 81.94 71 HIS A O 1
ATOM 569 N N . ALA A 1 72 ? 7.660 -6.134 -10.695 1.00 83.38 72 ALA A N 1
ATOM 570 C CA . ALA A 1 72 ? 7.205 -4.853 -11.220 1.00 83.38 72 ALA A CA 1
ATOM 571 C C . ALA A 1 72 ? 6.785 -4.993 -12.693 1.00 83.38 72 ALA A C 1
ATOM 573 O O . ALA A 1 72 ? 7.608 -5.327 -13.540 1.00 83.38 72 ALA A O 1
ATOM 574 N N . ASN A 1 73 ? 5.525 -4.675 -12.991 1.00 88.56 73 ASN A N 1
ATOM 575 C CA . ASN A 1 73 ? 5.017 -4.562 -14.358 1.00 88.56 73 ASN A CA 1
ATOM 576 C C . ASN A 1 73 ? 5.038 -3.102 -14.816 1.00 88.56 73 ASN A C 1
ATOM 578 O O . ASN A 1 73 ? 4.703 -2.199 -14.044 1.00 88.56 73 ASN A O 1
ATOM 582 N N . ILE A 1 74 ? 5.390 -2.875 -16.080 1.00 90.00 74 ILE A N 1
ATOM 583 C CA . ILE A 1 74 ? 5.356 -1.553 -16.714 1.00 90.00 74 ILE A CA 1
ATOM 584 C C . ILE A 1 74 ? 4.087 -1.466 -17.563 1.00 90.00 74 ILE A C 1
ATOM 586 O O . ILE A 1 74 ? 3.877 -2.288 -18.450 1.00 90.00 74 ILE A O 1
ATOM 590 N N . MET A 1 75 ? 3.247 -0.464 -17.298 1.00 91.00 75 MET A N 1
ATOM 591 C CA . MET A 1 75 ? 2.057 -0.170 -18.097 1.00 91.00 75 MET A CA 1
ATOM 592 C C . MET A 1 75 ? 2.310 1.073 -18.946 1.00 91.00 75 MET A C 1
ATOM 594 O O . MET A 1 75 ? 2.483 2.167 -18.413 1.00 91.00 75 MET A O 1
ATOM 598 N N . GLY A 1 76 ? 2.310 0.905 -20.266 1.00 90.50 76 GLY A N 1
ATOM 599 C CA . GLY A 1 76 ? 2.234 2.026 -21.198 1.00 90.50 76 GLY A CA 1
ATOM 600 C C . GLY A 1 76 ? 0.788 2.500 -21.315 1.00 90.50 76 GLY A C 1
ATOM 601 O O . GLY A 1 76 ? -0.099 1.697 -21.596 1.00 90.50 76 GLY A O 1
ATOM 602 N N . ILE A 1 77 ? 0.548 3.791 -21.094 1.00 88.56 77 ILE A N 1
ATOM 603 C CA . ILE A 1 77 ? -0.752 4.425 -21.330 1.00 88.56 77 ILE A CA 1
ATOM 604 C C . ILE A 1 77 ? -0.579 5.366 -22.514 1.00 88.56 77 ILE A C 1
ATOM 606 O O . ILE A 1 77 ? 0.189 6.323 -22.433 1.00 88.56 77 ILE A O 1
ATOM 610 N N . LEU A 1 78 ? -1.289 5.091 -23.606 1.00 85.56 78 LEU A N 1
ATOM 611 C CA . LEU A 1 78 ? -1.349 5.978 -24.759 1.00 85.56 78 LEU A CA 1
ATOM 612 C C . LEU A 1 78 ? -2.640 6.792 -24.680 1.00 85.56 78 LEU A C 1
ATOM 614 O O . LEU A 1 78 ? -3.724 6.270 -24.929 1.00 85.56 78 LEU A O 1
ATOM 618 N N . ASN A 1 79 ? -2.513 8.068 -24.329 1.00 81.56 79 ASN A N 1
ATOM 619 C CA . ASN A 1 79 ? -3.611 9.022 -24.428 1.00 81.56 79 ASN A CA 1
ATOM 620 C C . ASN A 1 79 ? -3.542 9.688 -25.803 1.00 81.56 79 ASN A C 1
ATOM 622 O O . ASN A 1 79 ? -2.563 10.364 -26.105 1.00 81.56 79 ASN A O 1
ATOM 626 N N . VAL A 1 80 ? -4.572 9.498 -26.627 1.00 71.88 80 VAL A N 1
ATOM 627 C CA . VAL A 1 80 ? -4.697 10.185 -27.916 1.00 71.88 80 VAL A CA 1
ATOM 628 C C . VAL A 1 80 ? -5.653 11.360 -27.733 1.00 71.88 80 VAL A C 1
ATOM 630 O O . VAL A 1 80 ? -6.868 11.179 -27.688 1.00 71.88 80 VAL A O 1
ATOM 633 N N . THR A 1 81 ? -5.109 12.567 -27.595 1.00 65.44 81 THR A N 1
ATOM 634 C CA . THR A 1 81 ? -5.848 13.823 -27.785 1.00 65.44 81 THR A CA 1
ATOM 635 C C . THR A 1 81 ? -5.459 14.401 -29.149 1.00 65.44 81 THR A C 1
ATOM 637 O O . THR A 1 81 ? -4.265 14.430 -29.451 1.00 65.44 81 THR A O 1
ATOM 640 N N . PRO A 1 82 ? -6.407 14.878 -29.983 1.00 62.59 82 PRO A N 1
ATOM 641 C CA . PRO A 1 82 ? -6.090 15.396 -31.322 1.00 62.59 82 PRO A CA 1
ATOM 642 C C . PRO A 1 82 ? -5.104 16.578 -31.351 1.00 62.59 82 PRO A C 1
ATOM 644 O O . PRO A 1 82 ? -4.592 16.904 -32.412 1.00 62.59 82 PRO A O 1
ATOM 647 N N . ASP A 1 83 ? -4.843 17.218 -30.207 1.00 60.62 83 ASP A N 1
ATOM 648 C CA . ASP A 1 83 ? -4.142 18.504 -30.097 1.00 60.62 83 ASP A CA 1
ATOM 649 C C . ASP A 1 83 ? -2.988 18.488 -29.072 1.00 60.62 83 ASP A C 1
ATOM 651 O O . ASP A 1 83 ? -2.675 19.490 -28.442 1.00 60.62 83 ASP A O 1
ATOM 655 N N . SER A 1 84 ? -2.382 17.334 -28.766 1.00 54.91 84 SER A N 1
ATOM 656 C CA . SER A 1 84 ? -1.297 17.316 -27.752 1.00 54.91 84 SER A CA 1
ATOM 657 C C . SER A 1 84 ? -0.034 16.571 -28.150 1.00 54.91 84 SER A C 1
ATOM 659 O O . SER A 1 84 ? 0.967 16.675 -27.450 1.00 54.91 84 SER A O 1
ATOM 661 N N . PHE A 1 85 ? -0.044 15.882 -29.288 1.00 55.47 85 PHE A N 1
ATOM 662 C CA . PHE A 1 85 ? 1.144 15.258 -29.863 1.00 55.47 85 PHE A CA 1
ATOM 663 C C . PHE A 1 85 ? 1.019 15.252 -31.383 1.00 55.47 85 PHE A C 1
ATOM 665 O O . PHE A 1 85 ? 0.781 14.219 -31.997 1.00 55.47 85 PHE A O 1
ATOM 672 N N . SER A 1 86 ? 1.146 16.420 -31.996 1.00 53.62 86 SER A N 1
ATOM 673 C CA . SER A 1 86 ? 1.655 16.476 -33.357 1.00 53.62 86 SER A CA 1
ATOM 674 C C . SER A 1 86 ? 2.847 17.416 -33.317 1.00 53.62 86 SER A C 1
ATOM 676 O O . SER A 1 86 ? 2.798 18.470 -32.689 1.00 53.62 86 SER A O 1
ATOM 678 N N . ASP A 1 87 ? 3.968 16.968 -33.849 1.00 56.84 87 ASP A N 1
ATOM 679 C CA . ASP A 1 87 ? 4.828 17.597 -34.860 1.00 56.84 87 ASP A CA 1
ATOM 680 C C . ASP A 1 87 ? 4.329 18.900 -35.553 1.00 56.84 87 ASP A C 1
ATOM 682 O O . ASP A 1 87 ? 4.716 19.194 -36.676 1.00 56.84 87 ASP A O 1
ATOM 686 N N . GLY A 1 88 ? 3.493 19.724 -34.917 1.00 56.91 88 GLY A N 1
ATOM 687 C CA . GLY A 1 88 ? 2.875 20.922 -35.477 1.00 56.91 88 GLY A CA 1
ATOM 688 C C . GLY A 1 88 ? 1.953 20.651 -36.668 1.00 56.91 88 GLY A C 1
ATOM 689 O O . GLY A 1 88 ? 1.716 21.568 -37.447 1.00 56.91 88 GLY A O 1
ATOM 690 N N . GLY A 1 89 ? 1.474 19.416 -36.851 1.00 57.41 89 GLY A N 1
ATOM 691 C CA . GLY A 1 89 ? 0.764 19.007 -38.065 1.00 57.41 89 GLY A CA 1
ATOM 692 C C . GLY A 1 89 ? 1.665 18.846 -39.299 1.00 57.41 89 GLY A C 1
ATOM 693 O O . GLY A 1 89 ? 1.191 19.039 -40.414 1.00 57.41 89 GLY A O 1
ATOM 694 N N . ALA A 1 90 ? 2.951 18.511 -39.137 1.00 59.06 90 ALA A N 1
ATOM 695 C CA . ALA A 1 90 ? 3.915 18.447 -40.244 1.00 59.06 90 ALA A CA 1
ATOM 696 C C . ALA A 1 90 ? 3.753 17.251 -41.209 1.00 59.06 90 ALA A C 1
ATOM 698 O O . ALA A 1 90 ? 4.446 17.211 -42.226 1.00 59.06 90 ALA A O 1
ATOM 699 N N . PHE A 1 91 ? 2.864 16.292 -40.923 1.00 61.22 91 PHE A N 1
ATOM 700 C CA . PHE A 1 91 ? 2.646 15.106 -41.767 1.00 61.22 91 PHE A CA 1
ATOM 701 C C . PHE A 1 91 ? 1.181 14.884 -42.197 1.00 61.22 91 PHE A C 1
ATOM 703 O O . PHE A 1 91 ? 0.794 13.740 -42.445 1.00 61.22 91 PHE A O 1
ATOM 710 N N . LEU A 1 92 ? 0.370 15.948 -42.285 1.00 55.66 92 LEU A N 1
ATOM 711 C CA . LEU A 1 92 ? -0.967 15.909 -42.907 1.00 55.66 92 LEU A CA 1
ATOM 712 C C . LEU A 1 92 ? -0.928 16.279 -44.394 1.00 55.66 92 LEU A C 1
ATOM 714 O O . LEU A 1 92 ? -0.206 17.238 -44.747 1.00 55.66 92 LEU A O 1
#

Sequence (92 aa):
MTEYYRPLLCRSYPRPAAALICAGGNAWFQFVEKITREGGSEVVGANSLPSEWKNKLTRPRPNFCGMDFFHANIMGILNVTPDSFSDGGAFL

Secondary structure (DSSP, 8-state):
--EEEEE--B--SSPPTTPEESTTSS-EESEEEEEETTS-EEEEEGGGS-HHHHHHHHSPPPPBTTB-SSSPPP-------TTTS-STTTT-

Foldseek 3Di:
DDKDKAFPKDQDPPDDPCWAAFQLERITGQWIWIADPVGDTDIDGLVPDDPVNNCVGRHHDDDDPNDHPNDDDDDDDDDDDPPDDDPVPPPD